Protein AF-A0AAI9YLT5-F1 (afdb_monomer)

Secondary structure (DSSP, 8-state):
-EEEEE---TT--HHHHHHHHHHHHHHHTTS-EE---EEETTEEEEEEESSHHHHHHHHHHHHHTT-EETTEEPEEEE-

pLDDT: mean 73.77, std 11.64, range [50.09, 88.88]

Structure (mmCIF, N/CA/C/O backbone):
data_AF-A0AAI9YLT5-F1
#
_entry.id   AF-A0AAI9YLT5-F1
#
loop_
_atom_site.group_PDB
_atom_site.id
_atom_site.type_symbol
_atom_site.label_atom_id
_atom_site.label_alt_id
_atom_site.label_comp_id
_atom_site.label_asym_id
_atom_site.label_entity_id
_atom_site.label_seq_id
_atom_site.pdbx_PDB_ins_code
_atom_site.Cartn_x
_atom_site.Cartn_y
_atom_site.Cartn_z
_atom_site.occupancy
_atom_site.B_iso_or_equiv
_atom_site.auth_seq_id
_atom_site.auth_comp_id
_atom_site.auth_asym_id
_atom_site.auth_atom_id
_atom_site.pdbx_PDB_model_num
ATOM 1 N N . MET A 1 1 ? 7.570 11.571 -5.708 1.00 71.56 1 MET A N 1
ATOM 2 C CA . MET A 1 1 ? 6.334 11.059 -6.337 1.00 71.56 1 MET A CA 1
ATOM 3 C C . MET A 1 1 ? 5.723 10.083 -5.367 1.00 71.56 1 MET A C 1
ATOM 5 O O . MET A 1 1 ? 6.393 9.106 -5.033 1.00 71.56 1 MET A O 1
ATOM 9 N N . GLY A 1 2 ? 4.551 10.420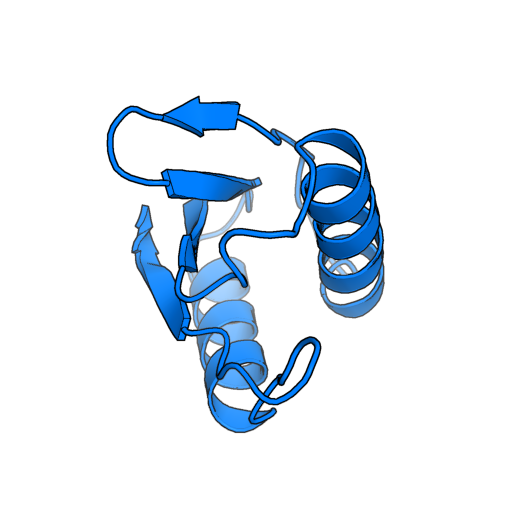 -4.837 1.00 72.56 2 GLY A N 1
ATOM 10 C CA . GLY A 1 2 ? 3.907 9.656 -3.785 1.00 72.56 2 GLY A CA 1
ATOM 11 C C . GLY A 1 2 ? 2.820 8.727 -4.320 1.00 72.56 2 GLY A C 1
ATOM 12 O O . GLY A 1 2 ? 2.169 9.048 -5.313 1.00 72.56 2 GLY A O 1
ATOM 13 N N . ILE A 1 3 ? 2.591 7.601 -3.645 1.00 78.38 3 ILE A N 1
ATOM 14 C CA . ILE A 1 3 ? 1.297 6.910 -3.694 1.00 78.38 3 ILE A CA 1
ATOM 15 C C . ILE A 1 3 ? 0.565 7.200 -2.384 1.00 78.38 3 ILE A C 1
ATOM 17 O O . ILE A 1 3 ? 1.104 7.014 -1.283 1.00 78.38 3 ILE A O 1
ATOM 21 N N . ARG A 1 4 ? -0.675 7.662 -2.517 1.00 82.12 4 ARG A N 1
ATOM 22 C CA . ARG A 1 4 ? -1.630 7.845 -1.426 1.00 82.12 4 ARG A CA 1
ATOM 23 C C . ARG A 1 4 ? -2.578 6.661 -1.396 1.00 82.12 4 ARG A C 1
ATOM 25 O O . ARG A 1 4 ? -3.002 6.186 -2.446 1.00 82.12 4 ARG A O 1
ATOM 32 N N . ALA A 1 5 ? -2.920 6.230 -0.186 1.00 80.69 5 ALA A N 1
ATOM 33 C CA . ALA A 1 5 ? -4.012 5.298 0.026 1.00 80.69 5 ALA A CA 1
ATOM 34 C C . ALA A 1 5 ? -5.155 6.004 0.770 1.00 80.69 5 ALA A C 1
ATOM 36 O O . ALA A 1 5 ? -4.927 6.809 1.678 1.00 80.69 5 ALA A O 1
ATOM 37 N N . SER A 1 6 ? -6.388 5.727 0.372 1.00 82.75 6 SER A N 1
ATOM 38 C CA . SER A 1 6 ? -7.614 6.260 0.967 1.00 82.75 6 SER A CA 1
ATOM 39 C C . SER A 1 6 ? -8.633 5.136 1.170 1.00 82.75 6 SER A C 1
ATOM 41 O O . SER A 1 6 ? -8.385 3.991 0.806 1.00 82.75 6 SER A O 1
ATOM 43 N N . GLY A 1 7 ? -9.760 5.440 1.819 1.00 84.00 7 GLY A N 1
ATOM 44 C CA . GLY A 1 7 ? -10.792 4.437 2.113 1.00 84.00 7 GLY A CA 1
ATOM 45 C C . GLY A 1 7 ? -10.546 3.619 3.385 1.00 84.00 7 GLY A C 1
ATOM 46 O O . GLY A 1 7 ? -11.251 2.648 3.636 1.00 84.00 7 GLY A O 1
ATOM 47 N N . PHE A 1 8 ? -9.580 4.006 4.229 1.00 83.75 8 PHE A N 1
ATOM 48 C CA . PHE A 1 8 ? -9.375 3.326 5.511 1.00 83.75 8 PHE A CA 1
ATOM 49 C C . PHE A 1 8 ? -10.616 3.406 6.408 1.00 83.75 8 PHE A C 1
ATOM 51 O O . PHE A 1 8 ? -11.254 4.462 6.469 1.00 83.75 8 PHE A O 1
ATOM 58 N N . PRO A 1 9 ? -10.905 2.344 7.184 1.00 82.62 9 PRO A N 1
ATOM 59 C CA . PRO A 1 9 ? -11.962 2.379 8.182 1.00 82.62 9 PRO A CA 1
ATOM 60 C C . PRO A 1 9 ? -11.772 3.549 9.161 1.00 82.62 9 PRO A C 1
ATOM 62 O O . PRO A 1 9 ? -10.643 3.794 9.601 1.00 82.62 9 PRO A O 1
ATOM 65 N N . PRO A 1 10 ? -12.853 4.222 9.595 1.00 79.88 10 PRO A N 1
ATOM 66 C CA . PRO A 1 10 ? -12.764 5.311 10.572 1.00 79.88 10 PRO A CA 1
ATOM 67 C C . PRO A 1 10 ? -12.240 4.841 11.939 1.00 79.88 10 PRO A C 1
ATOM 69 O O . PRO A 1 10 ? -11.707 5.635 12.704 1.00 79.88 10 PRO A O 1
ATOM 72 N N . SER A 1 11 ? -12.345 3.540 12.233 1.00 82.31 11 SER A N 1
ATOM 73 C CA . SER A 1 11 ? -11.794 2.903 13.434 1.00 82.31 11 SER A CA 1
ATOM 74 C C . SER A 1 11 ? -10.298 2.580 13.350 1.00 82.31 11 SER A C 1
ATOM 76 O O . SER A 1 11 ? -9.749 2.025 14.300 1.00 82.31 11 SER A O 1
ATOM 78 N N . MET A 1 12 ? -9.643 2.849 12.216 1.00 82.06 12 MET A N 1
ATOM 79 C CA . MET A 1 12 ? -8.229 2.541 12.028 1.00 82.06 12 MET A CA 1
ATOM 80 C C . MET A 1 12 ? -7.355 3.675 12.560 1.00 82.06 12 MET A C 1
ATOM 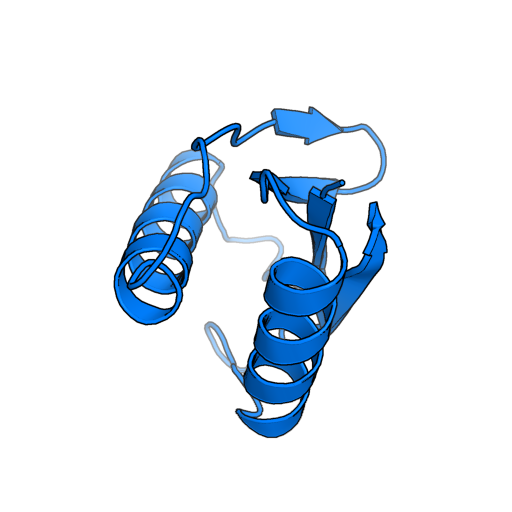82 O O . MET A 1 12 ? -7.421 4.817 12.094 1.00 82.06 12 MET A O 1
ATOM 86 N N . THR A 1 13 ? -6.509 3.343 13.525 1.00 82.62 13 THR A N 1
ATOM 87 C CA . THR A 1 13 ? -5.613 4.290 14.186 1.00 82.62 13 THR A CA 1
ATOM 88 C C . THR A 1 13 ? -4.465 4.731 13.265 1.00 82.62 13 THR A C 1
ATOM 90 O O . THR A 1 13 ? -4.074 4.001 12.348 1.00 82.62 13 THR A O 1
ATOM 93 N N . PRO A 1 14 ? -3.856 5.898 13.535 1.00 76.06 14 PRO A N 1
ATOM 94 C CA . PRO A 1 14 ? -2.591 6.323 12.931 1.00 76.06 14 PRO A CA 1
ATOM 95 C C . PRO A 1 14 ? -1.502 5.239 12.882 1.00 76.06 14 PRO A C 1
ATOM 97 O O . PRO A 1 14 ? -0.826 5.064 11.868 1.00 76.06 14 PRO A O 1
ATOM 100 N N . GLN A 1 15 ? -1.355 4.472 13.966 1.00 77.81 15 GLN A N 1
ATOM 101 C CA . GLN A 1 15 ? -0.353 3.410 14.091 1.00 77.81 15 GLN A CA 1
ATOM 102 C C . GLN A 1 15 ? -0.667 2.220 13.181 1.00 77.81 15 GLN A C 1
ATOM 104 O O . GLN A 1 15 ? 0.221 1.711 12.501 1.00 77.81 15 GLN A O 1
ATOM 109 N N . GLU A 1 16 ? -1.932 1.805 13.104 1.00 81.38 16 GLU A N 1
ATOM 110 C CA . GLU A 1 16 ? -2.359 0.742 12.188 1.00 81.38 16 GLU A CA 1
ATOM 111 C C . GLU A 1 16 ? -2.153 1.150 10.726 1.00 81.38 16 GLU A C 1
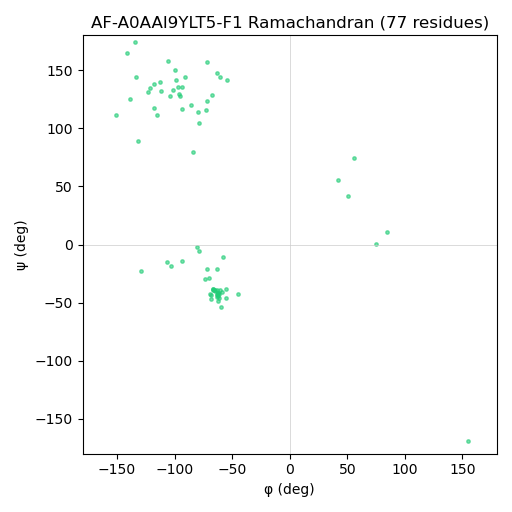ATOM 113 O O . GLU A 1 16 ? -1.703 0.337 9.918 1.00 81.38 16 GLU A O 1
ATOM 118 N N . LYS A 1 17 ? -2.419 2.418 10.383 1.00 76.12 17 LYS A N 1
ATOM 119 C CA . LYS A 1 17 ? -2.142 2.969 9.045 1.00 76.12 17 LYS A CA 1
ATOM 120 C C . LYS A 1 17 ? -0.646 2.935 8.736 1.00 76.12 17 LYS A C 1
ATOM 122 O O . LYS A 1 17 ? -0.250 2.529 7.645 1.00 76.12 17 LYS A O 1
ATOM 127 N N . HIS A 1 18 ? 0.197 3.279 9.707 1.00 74.56 18 HIS A N 1
ATOM 128 C CA . HIS A 1 18 ? 1.648 3.180 9.569 1.00 74.56 18 HIS A CA 1
ATOM 129 C C . HIS A 1 18 ? 2.129 1.727 9.380 1.00 74.56 18 HIS A C 1
ATOM 131 O O . HIS A 1 18 ? 2.948 1.452 8.498 1.00 74.56 18 HIS A O 1
ATOM 137 N N . LEU A 1 19 ? 1.579 0.769 10.130 1.00 77.12 19 LEU A N 1
ATOM 138 C CA . LEU A 1 19 ? 1.893 -0.653 9.953 1.00 77.12 19 LEU A CA 1
ATOM 139 C C . LEU A 1 19 ? 1.457 -1.165 8.577 1.00 77.12 19 LEU A C 1
ATOM 141 O O . LEU A 1 19 ? 2.247 -1.826 7.901 1.00 77.12 19 LEU A O 1
ATOM 145 N N . PHE A 1 20 ? 0.248 -0.818 8.131 1.00 79.00 20 PHE A N 1
ATOM 146 C CA . PHE A 1 20 ? -0.238 -1.138 6.786 1.00 79.00 20 PHE A CA 1
ATOM 147 C C . PHE A 1 20 ? 0.720 -0.614 5.712 1.00 79.00 20 PHE A C 1
ATOM 149 O O . PHE A 1 20 ? 1.122 -1.356 4.818 1.00 79.00 20 PHE A O 1
ATOM 156 N N . SER A 1 21 ? 1.167 0.634 5.858 1.00 71.25 21 SER A N 1
ATOM 157 C CA . SER A 1 21 ? 2.128 1.250 4.943 1.00 71.25 21 SER A CA 1
ATOM 158 C C . SER A 1 21 ? 3.443 0.493 4.859 1.00 71.25 21 SER A C 1
ATOM 160 O O . SER A 1 21 ? 3.966 0.280 3.772 1.00 71.25 21 SER A O 1
ATOM 162 N N . THR A 1 22 ? 3.945 0.018 5.997 1.00 71.38 22 THR A N 1
ATOM 163 C CA . THR A 1 22 ? 5.190 -0.747 6.064 1.00 71.38 22 THR A CA 1
ATOM 164 C C . THR A 1 22 ? 5.049 -2.077 5.325 1.00 71.38 22 THR A C 1
ATOM 166 O O . THR A 1 22 ? 5.962 -2.473 4.602 1.00 71.38 22 THR A O 1
ATOM 169 N N . HIS A 1 23 ? 3.894 -2.738 5.440 1.00 73.88 23 HIS A N 1
ATOM 170 C CA . HIS A 1 23 ? 3.617 -3.992 4.734 1.00 73.88 23 HIS A CA 1
ATOM 171 C C . HIS A 1 23 ? 3.484 -3.782 3.222 1.00 73.88 23 HIS A C 1
ATOM 173 O O . HIS A 1 23 ? 4.113 -4.505 2.451 1.00 73.88 23 HIS A O 1
ATOM 179 N N . VAL A 1 24 ? 2.725 -2.769 2.794 1.00 74.31 24 VAL A N 1
ATOM 180 C CA . VAL A 1 24 ? 2.566 -2.416 1.373 1.00 74.31 24 VAL A CA 1
ATOM 181 C C . VAL A 1 24 ? 3.899 -1.998 0.756 1.00 74.31 24 VAL A C 1
ATOM 183 O O . VAL A 1 24 ? 4.238 -2.435 -0.344 1.00 74.31 24 VAL A O 1
ATOM 186 N N . ASN A 1 25 ? 4.693 -1.212 1.484 1.00 67.69 25 ASN A N 1
ATOM 187 C CA . ASN A 1 25 ? 6.039 -0.846 1.069 1.00 67.69 25 ASN A CA 1
ATOM 188 C C . ASN A 1 25 ? 6.891 -2.090 0.908 1.00 67.69 25 ASN A C 1
ATOM 190 O O . ASN A 1 25 ? 7.357 -2.325 -0.189 1.00 67.69 25 ASN A O 1
ATOM 194 N N . THR A 1 26 ? 6.988 -2.949 1.923 1.00 67.62 26 THR A N 1
ATOM 195 C CA . THR A 1 26 ? 7.791 -4.182 1.847 1.00 67.62 26 THR A CA 1
ATOM 196 C C . THR A 1 26 ? 7.386 -5.070 0.663 1.00 67.62 26 THR A C 1
ATOM 198 O O . THR A 1 26 ? 8.250 -5.634 -0.007 1.00 67.62 26 THR A O 1
ATOM 201 N N . ALA A 1 27 ? 6.087 -5.155 0.361 1.00 67.75 27 ALA A N 1
ATOM 202 C CA . ALA A 1 27 ? 5.568 -5.910 -0.777 1.00 67.75 27 ALA A CA 1
ATOM 203 C C . ALA A 1 27 ? 5.898 -5.275 -2.144 1.00 67.75 27 ALA A C 1
ATOM 205 O O . ALA A 1 27 ? 6.025 -5.993 -3.135 1.00 67.75 27 ALA A O 1
ATOM 206 N N . THR A 1 28 ? 6.056 -3.949 -2.211 1.00 64.56 28 THR A N 1
ATOM 207 C CA . THR A 1 28 ? 6.313 -3.200 -3.458 1.00 64.56 28 THR A CA 1
ATOM 208 C C . THR A 1 28 ? 7.777 -2.770 -3.628 1.00 64.56 28 THR A C 1
ATOM 210 O O . THR A 1 28 ? 8.229 -2.514 -4.745 1.00 64.56 28 THR A O 1
ATOM 213 N N . THR A 1 29 ? 8.573 -2.757 -2.556 1.00 57.75 29 THR A N 1
ATOM 214 C CA . THR A 1 29 ? 10.004 -2.444 -2.553 1.00 57.75 29 THR A CA 1
ATOM 215 C C . THR A 1 29 ? 10.828 -3.667 -2.906 1.00 57.75 29 THR A C 1
ATOM 217 O O . THR A 1 29 ? 11.454 -4.293 -2.053 1.00 57.75 29 THR A O 1
ATOM 2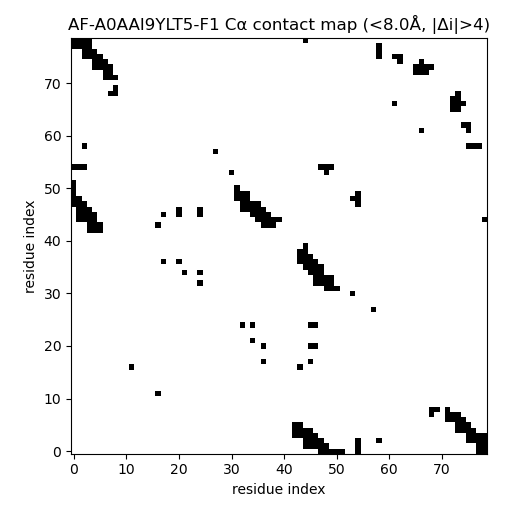20 N N . ARG A 1 30 ? 10.905 -3.966 -4.201 1.00 54.53 30 ARG A N 1
ATOM 221 C CA . ARG A 1 30 ? 12.123 -4.573 -4.753 1.00 54.53 30 ARG A CA 1
ATOM 222 C C . ARG A 1 30 ? 13.100 -3.544 -5.315 1.00 54.53 30 ARG A C 1
ATOM 224 O O . ARG A 1 30 ? 14.256 -3.893 -5.505 1.00 54.53 30 ARG A O 1
ATOM 231 N N . LEU A 1 31 ? 12.693 -2.288 -5.532 1.00 50.78 31 LEU A N 1
ATOM 232 C CA . LEU A 1 31 ? 13.557 -1.245 -6.096 1.00 50.78 31 LEU A CA 1
ATOM 233 C C . LEU A 1 31 ? 13.129 0.151 -5.593 1.00 50.78 31 LEU A C 1
ATOM 235 O O . LEU A 1 31 ? 12.078 0.652 -5.972 1.00 50.78 31 LEU A O 1
ATOM 239 N N . SER A 1 32 ? 13.956 0.791 -4.762 1.00 50.09 32 SER A N 1
ATOM 240 C CA . SER A 1 32 ? 13.993 2.254 -4.568 1.00 50.09 32 SER A CA 1
ATOM 241 C C . SER A 1 32 ? 12.687 2.967 -4.155 1.00 50.09 32 SER A C 1
ATOM 243 O O . SER A 1 32 ? 12.130 3.759 -4.924 1.00 50.09 32 SER A O 1
ATOM 245 N N . SER A 1 33 ? 12.271 2.820 -2.891 1.00 52.97 33 SER A N 1
ATOM 246 C CA . SER A 1 33 ? 11.328 3.759 -2.257 1.00 52.97 33 SER A CA 1
ATOM 247 C C . SER A 1 33 ? 11.793 4.174 -0.858 1.00 52.97 33 SER A C 1
ATOM 249 O O . SER A 1 33 ? 12.338 3.342 -0.132 1.00 52.97 33 SER A O 1
ATOM 251 N N . THR A 1 34 ? 11.554 5.428 -0.475 1.00 51.00 34 THR A N 1
ATOM 252 C CA . THR A 1 34 ? 11.740 5.922 0.897 1.00 51.00 34 THR A CA 1
ATOM 253 C C . THR A 1 34 ? 10.381 6.000 1.586 1.00 51.00 34 THR A C 1
ATOM 255 O O . THR A 1 34 ? 9.409 6.509 1.025 1.00 51.00 34 THR A O 1
ATOM 258 N N . MET A 1 35 ? 10.309 5.492 2.815 1.00 54.22 35 MET A N 1
ATOM 259 C CA . MET A 1 35 ? 9.105 5.546 3.640 1.00 54.22 35 MET A CA 1
ATOM 260 C C . MET A 1 35 ? 8.885 6.979 4.136 1.00 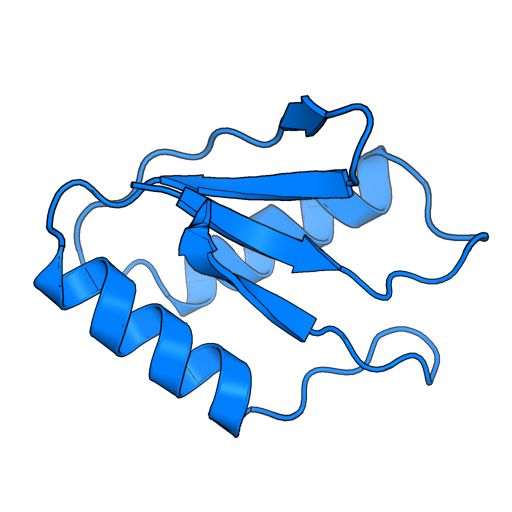54.22 35 MET A C 1
ATOM 262 O O . MET A 1 35 ? 9.686 7.500 4.907 1.00 54.22 35 MET A O 1
ATOM 266 N N . ALA A 1 36 ? 7.790 7.606 3.716 1.00 54.59 36 ALA A N 1
ATOM 267 C CA . ALA A 1 36 ? 7.284 8.828 4.328 1.00 54.59 36 ALA A CA 1
ATOM 268 C C . ALA A 1 36 ? 5.790 8.629 4.575 1.00 54.59 36 ALA A C 1
ATOM 270 O O . ALA A 1 36 ? 4.964 8.896 3.707 1.00 54.59 36 ALA A O 1
ATOM 271 N N . ALA A 1 37 ? 5.463 8.082 5.748 1.00 56.75 37 ALA A N 1
ATOM 272 C CA . ALA A 1 37 ? 4.093 8.031 6.228 1.00 56.75 37 ALA A CA 1
ATOM 273 C C . ALA A 1 37 ? 3.746 9.413 6.795 1.00 56.75 37 ALA A C 1
ATOM 275 O O . ALA A 1 37 ? 4.230 9.758 7.872 1.00 56.75 37 ALA A O 1
ATOM 276 N N . SER A 1 38 ? 2.964 10.211 6.068 1.00 57.62 38 SER A N 1
ATOM 277 C CA . SER A 1 38 ? 2.525 11.532 6.536 1.00 57.62 38 SER A CA 1
ATOM 278 C C . SER A 1 38 ? 1.006 11.618 6.533 1.00 57.62 38 SER A C 1
ATOM 280 O O . SER A 1 38 ? 0.354 11.267 5.544 1.00 57.62 38 SER A O 1
ATOM 282 N N . GLU A 1 39 ? 0.453 12.079 7.650 1.00 60.06 39 GLU A N 1
ATOM 283 C CA . GLU A 1 39 ? -0.953 12.439 7.760 1.00 60.06 39 GLU A CA 1
ATOM 284 C C . GLU A 1 39 ? -1.137 13.828 7.138 1.00 60.06 39 GLU A C 1
ATOM 286 O O . GLU A 1 39 ? -0.591 14.825 7.606 1.00 60.06 39 GLU A O 1
ATOM 291 N N . THR A 1 40 ? -1.870 13.884 6.034 1.00 59.00 40 THR A N 1
ATOM 292 C CA . THR A 1 40 ? -2.278 15.128 5.374 1.00 59.00 40 THR A CA 1
ATOM 293 C C . THR A 1 40 ? -3.758 15.370 5.652 1.00 59.00 40 THR A C 1
ATOM 295 O O . THR A 1 40 ? -4.498 14.422 5.915 1.00 59.00 40 THR A O 1
ATOM 298 N N . GLY A 1 41 ? -4.226 16.618 5.538 1.00 51.00 41 GLY A N 1
ATOM 299 C CA . GLY A 1 41 ? -5.646 16.966 5.722 1.00 51.00 41 GLY A CA 1
ATOM 300 C C . GLY A 1 41 ? -6.612 16.235 4.778 1.00 51.00 41 GLY A C 1
ATOM 301 O O . GLY A 1 41 ? -7.818 16.261 4.993 1.00 51.00 41 GLY A O 1
ATOM 302 N N . GLU A 1 42 ? -6.089 15.548 3.761 1.00 50.09 42 GLU A N 1
ATOM 303 C CA . GLU A 1 42 ? -6.868 14.753 2.818 1.00 50.09 42 GLU A CA 1
ATOM 304 C C . GLU A 1 42 ? -6.720 13.230 3.040 1.00 50.09 42 GLU A C 1
ATOM 306 O O . GLU A 1 42 ? -7.519 12.445 2.530 1.00 50.09 42 GLU A O 1
ATOM 311 N N . GLY A 1 43 ? -5.726 12.757 3.796 1.00 57.69 43 GLY A N 1
ATOM 312 C CA . GLY A 1 43 ? -5.502 11.326 4.031 1.00 57.69 43 GLY A CA 1
ATOM 313 C C . GLY A 1 43 ? -4.058 10.979 4.385 1.00 57.69 43 GLY A C 1
ATOM 314 O O . GLY A 1 43 ? -3.236 11.856 4.634 1.00 57.69 43 GLY A O 1
ATOM 315 N N . TYR A 1 44 ? -3.733 9.686 4.390 1.00 63.16 44 TYR A N 1
ATOM 316 C CA . TYR A 1 44 ? -2.370 9.225 4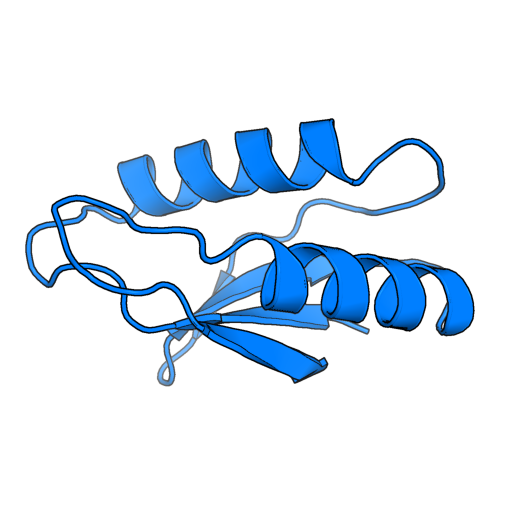.644 1.00 63.16 44 TYR A CA 1
ATOM 317 C C . TYR A 1 44 ? -1.609 8.956 3.335 1.00 63.16 44 TYR A C 1
ATOM 319 O O . TYR A 1 44 ? -2.068 8.218 2.459 1.00 63.16 44 TYR A O 1
ATOM 327 N N . VAL A 1 45 ? -0.413 9.527 3.232 1.00 62.16 45 VAL A N 1
ATOM 328 C CA . VAL A 1 45 ? 0.555 9.269 2.155 1.00 62.16 45 VAL A CA 1
ATOM 329 C C . VAL A 1 45 ? 1.552 8.240 2.665 1.00 62.16 45 VAL A C 1
ATOM 331 O O . VAL A 1 45 ? 1.974 8.358 3.810 1.00 62.16 45 VAL A O 1
ATOM 334 N N . PHE A 1 46 ? 1.903 7.229 1.864 1.00 62.97 46 PHE A N 1
ATOM 335 C CA . PHE A 1 46 ? 2.608 6.049 2.387 1.00 62.97 46 PHE A CA 1
ATOM 336 C C . PHE A 1 46 ? 3.871 5.643 1.639 1.00 62.97 46 PHE A C 1
ATOM 338 O O . PHE A 1 46 ? 4.719 4.965 2.225 1.00 62.97 46 PHE A O 1
ATOM 345 N N . VAL A 1 47 ? 4.017 6.035 0.371 1.00 64.62 47 VAL A N 1
ATOM 346 C CA . VAL A 1 47 ? 5.109 5.524 -0.464 1.00 64.62 47 VAL A CA 1
ATOM 347 C C . VAL A 1 47 ? 5.714 6.627 -1.303 1.00 64.62 47 VAL A C 1
ATOM 349 O O . VAL A 1 47 ? 4.986 7.264 -2.054 1.00 64.62 47 VAL A O 1
ATOM 352 N N . VAL A 1 48 ? 7.031 6.836 -1.217 1.00 61.97 48 VAL A N 1
ATOM 353 C CA . VAL A 1 48 ? 7.765 7.753 -2.100 1.00 61.97 48 VAL A CA 1
ATOM 354 C C . VAL A 1 48 ? 8.750 6.953 -2.936 1.00 61.97 48 VAL A C 1
ATOM 356 O O . VAL A 1 48 ? 9.740 6.445 -2.420 1.00 61.97 48 VAL A O 1
ATOM 359 N N . TYR A 1 49 ? 8.506 6.866 -4.240 1.00 67.75 49 TYR A N 1
ATOM 360 C CA . TYR A 1 49 ? 9.414 6.203 -5.177 1.00 67.75 49 TYR A CA 1
ATOM 361 C C . TYR A 1 49 ? 10.425 7.196 -5.751 1.00 67.75 49 TYR A C 1
ATOM 363 O O . TYR A 1 49 ? 10.079 8.346 -6.050 1.00 67.75 49 TYR A O 1
ATOM 371 N N . PHE A 1 50 ? 11.658 6.733 -5.973 1.00 63.78 50 PHE A N 1
ATOM 372 C CA . PHE A 1 50 ? 12.697 7.534 -6.635 1.00 63.78 50 PHE A CA 1
ATOM 373 C C . PHE A 1 50 ? 12.460 7.672 -8.148 1.00 63.78 50 PHE A C 1
ATOM 375 O O . PHE A 1 50 ? 12.806 8.698 -8.731 1.00 63.78 50 PHE A O 1
ATOM 382 N N . HIS A 1 51 ? 11.832 6.676 -8.785 1.00 74.25 51 HIS A N 1
ATOM 383 C CA . HIS A 1 51 ? 11.576 6.655 -10.229 1.00 74.25 51 HIS A CA 1
ATOM 384 C C . HIS A 1 51 ? 10.079 6.620 -10.551 1.00 74.25 51 HIS A C 1
ATOM 386 O O . HIS A 1 51 ? 9.305 5.897 -9.925 1.00 74.25 51 HIS A O 1
ATOM 392 N N . LYS A 1 52 ? 9.671 7.399 -11.563 1.00 76.06 52 LYS A N 1
ATOM 393 C CA . LYS A 1 52 ? 8.260 7.567 -11.955 1.00 76.06 52 LYS A CA 1
ATOM 394 C C . LYS A 1 52 ? 7.662 6.285 -12.517 1.00 76.06 52 LYS A C 1
ATOM 396 O O . LYS A 1 52 ? 6.507 5.983 -12.249 1.00 76.06 52 LYS A O 1
ATOM 401 N N . THR A 1 53 ? 8.457 5.550 -13.288 1.00 78.81 53 THR A N 1
ATOM 402 C CA . THR A 1 53 ? 8.079 4.264 -13.881 1.00 78.81 53 THR A CA 1
ATOM 403 C C . THR A 1 53 ? 7.787 3.237 -12.794 1.00 78.81 53 THR A C 1
ATOM 405 O O . THR A 1 53 ? 6.702 2.677 -12.766 1.00 78.81 53 THR A O 1
ATOM 408 N N . THR A 1 54 ? 8.680 3.108 -11.812 1.00 75.44 54 THR A N 1
ATOM 409 C CA . THR A 1 54 ? 8.494 2.216 -10.659 1.00 75.44 54 THR A CA 1
ATOM 410 C C . THR A 1 54 ? 7.255 2.574 -9.839 1.00 75.44 54 THR A C 1
ATOM 412 O O . THR A 1 54 ? 6.528 1.686 -9.406 1.00 75.44 54 THR A O 1
ATOM 415 N N . ALA A 1 55 ? 6.977 3.868 -9.659 1.00 77.31 55 ALA A N 1
ATOM 416 C CA . ALA A 1 55 ? 5.762 4.319 -8.988 1.00 77.31 55 ALA A CA 1
ATOM 417 C C . ALA A 1 55 ? 4.488 3.965 -9.772 1.00 77.31 55 ALA A C 1
ATOM 419 O O . ALA A 1 55 ? 3.487 3.584 -9.175 1.00 77.31 55 ALA A O 1
ATOM 420 N N . ALA A 1 56 ? 4.525 4.077 -11.103 1.00 83.88 56 ALA A N 1
ATOM 421 C CA . ALA A 1 56 ? 3.390 3.749 -11.960 1.00 83.88 56 ALA A CA 1
ATOM 422 C C . ALA A 1 56 ? 3.099 2.241 -11.959 1.00 83.88 56 ALA A C 1
ATOM 424 O O . ALA A 1 56 ? 1.944 1.851 -11.804 1.00 83.88 56 ALA A O 1
ATOM 425 N N . ASP A 1 57 ? 4.142 1.412 -12.054 1.00 81.75 57 ASP A N 1
ATOM 426 C CA . ASP A 1 57 ? 4.017 -0.047 -11.986 1.00 81.75 57 ASP A CA 1
ATOM 427 C C . ASP A 1 57 ? 3.466 -0.485 -10.625 1.00 81.75 57 ASP A C 1
ATOM 429 O O . ASP A 1 57 ? 2.540 -1.293 -10.547 1.00 81.75 57 ASP A O 1
ATOM 433 N N . ALA A 1 58 ? 3.982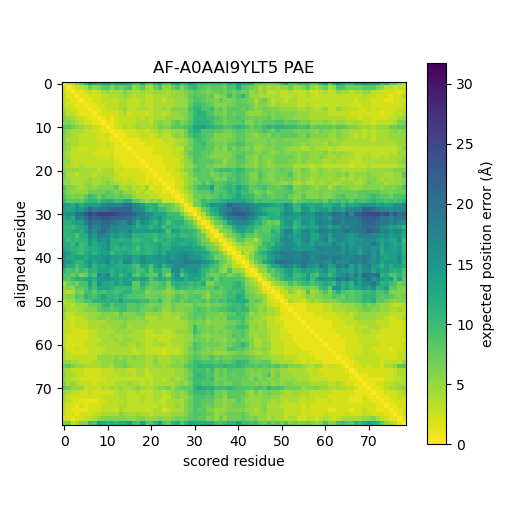 0.093 -9.537 1.00 79.31 58 ALA A N 1
ATOM 434 C CA . ALA A 1 58 ? 3.490 -0.201 -8.199 1.00 79.31 58 ALA A CA 1
ATOM 435 C C . ALA A 1 58 ? 2.038 0.254 -8.000 1.00 79.31 58 ALA A C 1
ATOM 437 O O . ALA A 1 58 ? 1.250 -0.485 -7.416 1.00 79.31 58 ALA A O 1
ATOM 438 N N . LEU A 1 59 ? 1.655 1.424 -8.520 1.00 84.56 59 LEU A N 1
ATOM 439 C CA . LEU A 1 59 ? 0.269 1.885 -8.468 1.00 84.56 59 LEU A CA 1
ATOM 440 C C . LEU A 1 59 ? -0.668 0.924 -9.207 1.00 84.56 59 LEU A C 1
ATOM 442 O O . LEU A 1 59 ? -1.704 0.557 -8.657 1.00 84.56 59 LEU A O 1
ATOM 446 N N . ALA A 1 60 ? -0.293 0.482 -10.409 1.00 85.44 60 ALA A N 1
ATOM 447 C CA . ALA A 1 60 ? -1.088 -0.465 -11.186 1.00 85.44 60 ALA A CA 1
ATOM 448 C C . ALA A 1 60 ? -1.261 -1.804 -10.449 1.00 85.44 60 ALA A C 1
ATOM 450 O O . ALA A 1 60 ? -2.367 -2.341 -10.393 1.00 85.44 60 ALA A O 1
ATOM 451 N N . LEU A 1 61 ? -0.192 -2.315 -9.827 1.00 84.19 61 LEU A N 1
ATOM 452 C CA . LEU A 1 61 ? -0.247 -3.535 -9.016 1.00 84.19 61 LEU A CA 1
ATOM 453 C C . LEU A 1 61 ? -1.153 -3.375 -7.789 1.00 84.19 61 LEU A C 1
ATOM 455 O O . LEU A 1 61 ? -1.947 -4.266 -7.496 1.00 84.19 61 LEU A O 1
ATOM 459 N N . LEU A 1 62 ? -1.060 -2.244 -7.086 1.00 83.75 62 LEU A N 1
ATOM 460 C CA . LEU A 1 62 ? -1.874 -1.974 -5.899 1.00 83.75 62 LEU A CA 1
ATOM 461 C C . LEU A 1 62 ? -3.359 -1.817 -6.236 1.00 83.75 62 LEU A C 1
ATOM 463 O O . LEU A 1 62 ? -4.203 -2.321 -5.501 1.00 83.75 62 LEU A O 1
ATOM 467 N N . GLN A 1 63 ? -3.677 -1.173 -7.360 1.00 86.94 63 GLN A N 1
ATOM 468 C CA . GLN A 1 63 ? -5.051 -1.051 -7.852 1.00 86.94 63 GLN A CA 1
ATOM 469 C C . GLN A 1 63 ? -5.628 -2.405 -8.287 1.00 86.94 63 GLN A C 1
ATOM 471 O O . GLN A 1 63 ? -6.794 -2.684 -8.027 1.00 86.94 63 GLN A O 1
ATOM 476 N N . ALA A 1 64 ? -4.818 -3.269 -8.905 1.00 86.31 64 ALA A N 1
ATOM 477 C CA . ALA A 1 64 ? -5.252 -4.601 -9.326 1.00 86.31 64 ALA A CA 1
ATOM 478 C C . ALA A 1 64 ? -5.452 -5.584 -8.156 1.00 86.31 64 ALA A C 1
ATOM 480 O O . ALA A 1 64 ? -6.157 -6.579 -8.310 1.00 86.31 64 ALA A O 1
ATOM 481 N N . ALA A 1 65 ? -4.833 -5.331 -7.001 1.00 83.44 65 ALA A N 1
ATOM 482 C CA . ALA A 1 65 ? -4.831 -6.252 -5.868 1.00 83.44 65 ALA A CA 1
ATOM 483 C C . ALA A 1 65 ? -6.124 -6.253 -5.022 1.00 83.44 65 ALA A C 1
ATOM 485 O O . ALA A 1 65 ? -6.209 -7.076 -4.113 1.00 83.44 65 ALA A O 1
ATOM 486 N N . ASP A 1 66 ? -7.095 -5.361 -5.287 1.00 83.19 66 ASP A N 1
ATOM 487 C CA . ASP A 1 66 ? -8.363 -5.213 -4.529 1.00 83.19 66 ASP A CA 1
ATOM 488 C C . ASP A 1 66 ? -8.148 -5.324 -3.005 1.00 83.19 66 ASP A C 1
ATOM 490 O O . ASP A 1 66 ? -8.691 -6.186 -2.307 1.00 83.19 66 ASP A O 1
ATOM 494 N N . ILE A 1 67 ? -7.249 -4.484 -2.483 1.00 85.06 67 ILE A N 1
ATOM 495 C CA . ILE A 1 67 ? -6.844 -4.542 -1.079 1.00 85.06 67 ILE A CA 1
ATOM 496 C C . ILE A 1 67 ? -7.986 -4.024 -0.207 1.00 85.06 67 ILE A C 1
ATOM 498 O O . ILE A 1 67 ? -8.417 -2.878 -0.332 1.00 85.06 67 ILE A O 1
ATOM 502 N N . ARG A 1 68 ? -8.431 -4.851 0.743 1.00 88.12 68 ARG A N 1
ATOM 503 C CA . ARG A 1 68 ? -9.495 -4.501 1.692 1.00 88.12 68 ARG A CA 1
ATOM 504 C C . ARG A 1 68 ? -9.015 -4.602 3.128 1.00 88.12 68 ARG A C 1
ATOM 506 O O . ARG A 1 68 ? -8.422 -5.600 3.533 1.00 88.12 68 ARG A O 1
ATO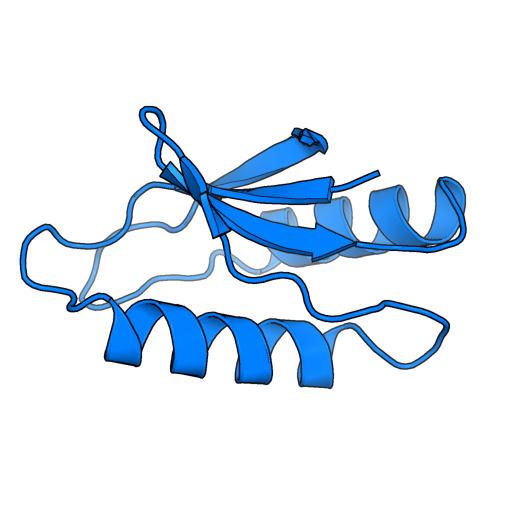M 513 N N . VAL A 1 69 ? -9.342 -3.596 3.933 1.00 84.12 69 VAL A N 1
ATOM 514 C CA . VAL A 1 69 ? -9.059 -3.570 5.373 1.00 84.12 69 VAL A CA 1
ATOM 515 C C . VAL A 1 69 ? -10.383 -3.509 6.118 1.00 84.12 69 VAL A C 1
ATOM 517 O O . VAL A 1 69 ? -11.138 -2.554 5.972 1.00 84.12 69 VAL A O 1
ATOM 520 N N . ARG A 1 70 ? -10.689 -4.538 6.922 1.00 86.38 70 ARG A N 1
ATOM 521 C CA . ARG A 1 70 ? -11.961 -4.638 7.672 1.00 86.38 70 ARG A CA 1
ATOM 522 C C . ARG A 1 70 ? -13.193 -4.408 6.774 1.00 86.38 70 ARG A C 1
ATOM 524 O O . ARG A 1 70 ? -14.105 -3.669 7.134 1.00 86.38 70 ARG A O 1
ATOM 531 N N . GLY A 1 71 ? -13.179 -4.981 5.570 1.00 86.81 71 GLY A N 1
ATOM 532 C CA . GLY A 1 71 ? -14.259 -4.845 4.585 1.00 86.81 71 GLY A CA 1
ATOM 533 C C . GLY A 1 71 ? -14.331 -3.498 3.856 1.00 86.81 71 GLY A C 1
ATOM 534 O O . GLY A 1 71 ? -15.206 -3.341 3.014 1.00 86.81 71 GLY A O 1
ATOM 535 N N . HIS A 1 72 ? -13.429 -2.553 4.139 1.00 86.81 72 HIS A N 1
ATOM 536 C CA . HIS A 1 72 ? -13.336 -1.286 3.415 1.00 86.81 72 HIS A CA 1
ATOM 537 C C . HIS A 1 72 ? -12.288 -1.400 2.310 1.00 86.81 72 HIS A C 1
ATOM 539 O O . HIS A 1 72 ? -11.160 -1.830 2.568 1.00 86.81 72 HIS A O 1
ATOM 545 N N . GLU A 1 73 ? -12.674 -1.041 1.089 1.00 88.88 73 GLU A N 1
ATOM 546 C CA . GLU A 1 73 ? -11.777 -0.993 -0.063 1.00 88.88 73 GLU A CA 1
ATOM 547 C C . GLU A 1 73 ? -10.750 0.126 0.110 1.00 88.88 73 GLU A C 1
ATOM 549 O O . GLU A 1 73 ? -11.102 1.273 0.401 1.00 88.88 73 GLU A O 1
ATOM 554 N N . ILE A 1 74 ? -9.477 -0.222 -0.067 1.00 87.25 74 ILE A N 1
ATOM 555 C CA . ILE A 1 74 ? -8.385 0.740 -0.048 1.00 87.25 74 ILE A CA 1
ATOM 556 C C . ILE A 1 74 ? -8.106 1.188 -1.475 1.00 87.25 74 ILE A C 1
ATOM 558 O O . ILE A 1 74 ? -7.682 0.404 -2.322 1.00 87.25 74 ILE A O 1
ATOM 562 N N . GLN A 1 75 ? -8.308 2.476 -1.724 1.00 87.81 75 GLN A N 1
ATOM 563 C CA . GLN A 1 75 ? -8.060 3.084 -3.023 1.00 87.81 75 GLN A CA 1
ATOM 564 C C . GLN A 1 75 ? -6.657 3.673 -3.066 1.00 87.81 75 GLN A C 1
ATOM 566 O O . GLN A 1 75 ? -6.242 4.362 -2.135 1.00 87.81 75 GLN A O 1
ATOM 571 N N . PHE A 1 76 ? -5.942 3.436 -4.164 1.00 86.44 76 PHE A N 1
ATOM 572 C CA . PHE A 1 76 ? -4.599 3.965 -4.382 1.00 86.44 76 PHE A CA 1
ATOM 573 C C . PHE A 1 76 ? -4.601 4.998 -5.506 1.00 86.44 76 PHE A C 1
ATOM 575 O O . PHE A 1 76 ? -5.141 4.755 -6.590 1.00 86.44 76 PHE A O 1
ATOM 582 N N . SER A 1 77 ? -3.967 6.144 -5.261 1.00 85.88 77 SER A N 1
ATOM 583 C CA . SER A 1 77 ? -3.841 7.238 -6.226 1.00 85.88 77 SER A CA 1
ATOM 584 C C . SER A 1 77 ? -2.467 7.900 -6.151 1.00 85.88 77 SER A C 1
ATOM 586 O O . SER A 1 77 ? -1.729 7.746 -5.177 1.00 85.88 77 SER A O 1
ATOM 588 N N . TRP A 1 78 ? -2.135 8.687 -7.173 1.00 84.12 78 TRP A N 1
ATOM 589 C CA . TRP A 1 78 ? -0.963 9.560 -7.135 1.00 84.12 78 TRP A CA 1
ATOM 590 C C . TRP A 1 78 ? -1.088 10.630 -6.041 1.00 84.12 78 TRP A C 1
ATOM 592 O O . TRP A 1 78 ? -2.194 11.097 -5.748 1.00 84.12 78 TRP A O 1
ATOM 602 N N . HIS A 1 79 ? 0.058 11.003 -5.467 1.00 74.81 79 HIS A N 1
ATOM 603 C CA . HIS A 1 79 ? 0.256 12.140 -4.568 1.00 74.81 79 HIS A CA 1
ATOM 604 C C . HIS A 1 79 ? 1.458 12.980 -5.012 1.00 74.81 79 HIS A C 1
ATOM 606 O O . HIS A 1 79 ? 2.532 12.396 -5.322 1.00 74.81 79 HIS A O 1
#

Sequence (79 aa):
MGIRASGFPPSMTPQEKHLFSTHVNTATTRLSSTMAASETGEGYVFVVYFHKTTAADALALLQAADIRVRGHEIQFSWH

Radius of gyration: 11.58 Å; Cα contacts (8 Å, |Δi|>4): 121; chains: 1; bounding box: 28×23×28 Å

Foldseek 3Di:
DWKFKDQDDPPQDLVNVQVVLVVLCVVLPPDAWDFDFDQDPVHTIGIGGPDPVSVVVSQVVLQVVQDDDPNTTIHIDDD

Solvent-accessible surface area (backbone atoms only — not comparable to full-atom values): 4590 Å² total; per-residue (Å²): 93,32,41,27,49,42,55,71,50,92,85,59,48,76,66,56,53,50,52,50,32,52,52,54,44,61,75,61,53,86,68,66,62,52,85,52,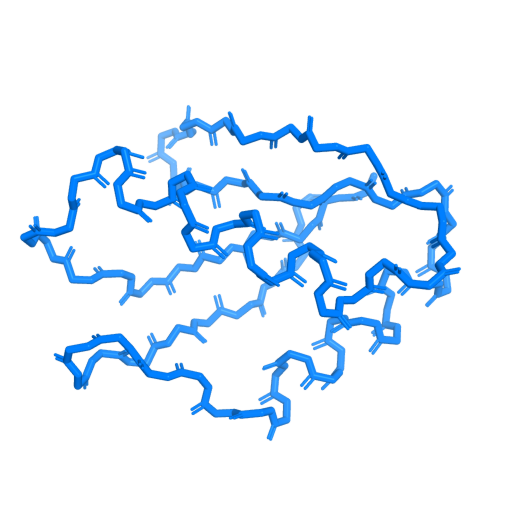75,43,85,48,102,89,43,45,33,36,38,30,31,81,44,72,64,61,44,50,56,47,49,54,54,53,58,71,60,71,46,62,52,95,86,26,60,49,47,70,44,84,82

Nearest PDB structures (foldseek):
  8bwf-assembly7_G  TM=6.244E-01  e=6.224E-03  Homo sapiens
  7dco-assembly1_p  TM=6.984E-01  e=3.165E-02  Saccharomyces cerevisiae
  2cph-assembly1_A  TM=5.749E-01  e=1.548E-02  Mus musculus
  6so9-assembly1_A  TM=6.559E-01  e=1.508E-01  Mus musculus
  6em4-assembly1_o  TM=4.978E-01  e=9.566E-02  Saccharomyces cerevisiae S288C

Mean predicted aligned error: 6.97 Å

Organism: NCBI:txid1209916